Protein AF-A0A835M0J9-F1 (afdb_monomer_lite)

Structure (mmCIF, N/CA/C/O backbone):
data_AF-A0A835M0J9-F1
#
_entry.id   AF-A0A835M0J9-F1
#
loop_
_atom_site.group_PDB
_atom_site.id
_atom_site.type_symbol
_atom_site.label_atom_id
_atom_site.label_alt_id
_atom_site.label_comp_id
_atom_site.label_asym_id
_atom_site.label_entity_id
_atom_site.label_seq_id
_atom_site.pdbx_PDB_ins_code
_atom_site.Cartn_x
_atom_site.Cartn_y
_atom_site.Cartn_z
_atom_site.occupancy
_atom_site.B_iso_or_equiv
_atom_site.auth_seq_id
_atom_site.auth_comp_id
_atom_site.auth_asym_id
_atom_site.auth_atom_id
_atom_site.pdbx_PDB_model_num
ATOM 1 N N . MET A 1 1 ? 58.139 -1.701 -49.840 1.00 60.97 1 MET A N 1
ATOM 2 C CA . MET A 1 1 ? 57.726 -0.626 -48.910 1.00 60.97 1 MET A CA 1
ATOM 3 C C . MET A 1 1 ? 56.284 -0.162 -49.135 1.00 60.97 1 MET A C 1
ATOM 5 O O . MET A 1 1 ? 55.541 -0.154 -48.170 1.00 60.97 1 MET A O 1
ATOM 9 N N . VAL A 1 2 ? 55.838 0.142 -50.366 1.00 63.06 2 VAL A N 1
ATOM 10 C CA . VAL A 1 2 ? 54.441 0.585 -50.630 1.00 63.06 2 VAL A CA 1
ATOM 11 C C . VAL A 1 2 ? 53.382 -0.504 -50.362 1.00 63.06 2 VAL A C 1
ATOM 13 O O . VAL A 1 2 ? 52.343 -0.217 -49.778 1.00 63.06 2 VAL A O 1
ATOM 16 N N . GLY A 1 3 ? 53.644 -1.766 -50.727 1.00 69.25 3 GLY A N 1
ATOM 17 C CA . GLY A 1 3 ? 52.681 -2.865 -50.528 1.00 69.25 3 GLY A CA 1
ATOM 18 C C . GLY A 1 3 ? 52.472 -3.286 -49.066 1.00 69.25 3 GLY A C 1
ATOM 19 O O . GLY A 1 3 ? 51.387 -3.718 -48.699 1.00 69.25 3 GLY A O 1
ATOM 20 N N . GLU A 1 4 ? 53.485 -3.110 -48.219 1.00 75.50 4 GLU A N 1
ATOM 21 C CA . GLU A 1 4 ? 53.435 -3.468 -46.794 1.00 75.50 4 GLU A CA 1
ATOM 22 C C . GLU A 1 4 ? 52.642 -2.432 -45.983 1.00 75.50 4 GLU A C 1
ATOM 24 O O . GLU A 1 4 ? 51.842 -2.793 -45.124 1.00 75.50 4 GLU A O 1
ATOM 29 N N . GLN A 1 5 ? 52.765 -1.144 -46.340 1.00 74.75 5 GLN A N 1
ATOM 30 C CA . GLN A 1 5 ? 51.917 -0.079 -45.794 1.00 74.75 5 GLN A CA 1
ATOM 31 C C . GLN A 1 5 ? 50.442 -0.261 -46.177 1.00 74.75 5 GLN A C 1
ATOM 33 O O . GLN A 1 5 ? 49.571 -0.084 -45.330 1.00 74.75 5 GLN A O 1
ATOM 38 N N . ALA A 1 6 ? 50.152 -0.662 -47.419 1.00 75.19 6 ALA A N 1
ATOM 39 C CA . ALA A 1 6 ? 48.781 -0.920 -47.864 1.00 75.19 6 ALA A CA 1
ATOM 40 C C . ALA A 1 6 ? 48.129 -2.106 -47.124 1.00 75.19 6 ALA A C 1
ATOM 42 O O . ALA A 1 6 ? 46.940 -2.060 -46.798 1.00 75.19 6 ALA A O 1
ATOM 43 N N . LEU A 1 7 ? 48.908 -3.147 -46.813 1.00 81.00 7 LEU A N 1
ATOM 44 C CA . LEU A 1 7 ? 48.440 -4.312 -46.058 1.00 81.00 7 LEU A CA 1
ATOM 45 C C . LEU A 1 7 ? 48.119 -3.937 -44.602 1.00 81.00 7 LEU A C 1
ATOM 47 O O . LEU A 1 7 ? 47.020 -4.218 -44.129 1.00 81.00 7 LEU A O 1
ATOM 51 N N . LEU A 1 8 ? 49.015 -3.196 -43.939 1.00 81.50 8 LEU A N 1
ATOM 52 C CA . LEU A 1 8 ? 48.806 -2.666 -42.583 1.00 81.50 8 LEU A CA 1
ATOM 53 C C . LEU A 1 8 ? 47.571 -1.759 -42.483 1.00 81.50 8 LEU A C 1
ATOM 55 O O . LEU A 1 8 ? 46.782 -1.887 -41.547 1.00 81.50 8 LEU A O 1
ATOM 59 N N . SER A 1 9 ? 47.361 -0.867 -43.457 1.00 80.44 9 SER A N 1
ATOM 60 C CA . SER A 1 9 ? 46.158 -0.025 -43.498 1.00 80.44 9 SER A CA 1
ATOM 61 C C . SER A 1 9 ? 44.875 -0.849 -43.642 1.00 80.44 9 SER A C 1
ATOM 63 O O . SER A 1 9 ? 43.870 -0.518 -43.016 1.00 80.44 9 SER A O 1
ATOM 65 N N . THR A 1 10 ? 44.908 -1.941 -44.409 1.00 83.94 10 THR A N 1
ATOM 66 C CA . THR A 1 10 ? 43.748 -2.827 -44.602 1.00 83.94 10 THR A CA 1
ATOM 67 C C . THR A 1 10 ? 43.415 -3.607 -43.325 1.00 83.94 10 THR A C 1
ATOM 69 O O . THR A 1 10 ? 42.247 -3.706 -42.951 1.00 83.94 10 THR A O 1
ATOM 72 N N . GLU A 1 11 ? 44.423 -4.102 -42.598 1.00 87.88 11 GLU A N 1
ATOM 73 C CA . GLU A 1 11 ? 44.211 -4.800 -41.321 1.00 87.88 11 GLU A CA 1
ATOM 74 C C . GLU A 1 11 ? 43.624 -3.891 -40.233 1.00 87.88 11 GLU A C 1
ATOM 76 O O . GLU A 1 11 ? 42.725 -4.308 -39.499 1.00 87.88 11 GLU A O 1
ATOM 81 N N . ILE A 1 12 ? 44.090 -2.639 -40.139 1.00 87.00 12 ILE A N 1
ATOM 82 C CA . ILE A 1 12 ? 43.567 -1.659 -39.172 1.00 87.00 12 ILE A CA 1
ATOM 83 C C . ILE A 1 12 ? 42.087 -1.366 -39.450 1.00 87.00 12 ILE A C 1
ATOM 85 O O . ILE A 1 12 ? 41.278 -1.336 -38.520 1.00 87.00 12 ILE A O 1
ATOM 89 N N . VAL A 1 13 ? 41.721 -1.196 -40.724 1.00 91.06 13 VAL A N 1
ATOM 90 C CA . VAL A 1 13 ? 40.327 -0.975 -41.132 1.00 91.06 13 VAL A CA 1
ATOM 91 C C . VAL A 1 13 ? 39.459 -2.190 -40.791 1.00 91.06 13 VAL A C 1
ATOM 93 O O . VAL A 1 13 ? 38.397 -2.021 -40.191 1.00 91.06 13 VAL A O 1
ATOM 96 N N . ASN A 1 14 ? 39.923 -3.411 -41.074 1.00 92.25 14 ASN A N 1
ATOM 97 C CA . ASN A 1 14 ? 39.178 -4.638 -40.770 1.00 92.25 14 ASN A CA 1
ATOM 98 C C . ASN A 1 14 ? 38.923 -4.816 -39.262 1.00 92.25 14 ASN A C 1
ATOM 100 O O . ASN A 1 14 ? 37.787 -5.071 -38.867 1.00 92.25 14 ASN A O 1
ATOM 104 N N . ARG A 1 15 ? 39.925 -4.577 -38.401 1.00 91.88 15 ARG A N 1
ATOM 105 C CA . ARG A 1 15 ? 39.752 -4.624 -36.932 1.00 91.88 15 ARG A CA 1
ATOM 106 C C . ARG A 1 15 ? 38.752 -3.583 -36.415 1.00 91.88 15 ARG A C 1
ATOM 108 O O . ARG A 1 15 ? 38.010 -3.845 -35.463 1.00 91.88 15 ARG A O 1
ATOM 115 N N . GLY A 1 16 ? 38.720 -2.403 -37.037 1.00 91.38 16 GLY A N 1
ATOM 116 C CA . GLY A 1 16 ? 37.743 -1.355 -36.730 1.00 91.38 16 GLY A CA 1
ATOM 117 C C . GLY A 1 16 ? 36.310 -1.761 -37.087 1.00 91.38 16 GLY A C 1
ATOM 118 O O . GLY A 1 16 ? 35.381 -1.498 -36.318 1.00 91.38 16 GLY A O 1
ATOM 119 N N . ILE A 1 17 ? 36.133 -2.458 -38.213 1.00 93.75 17 ILE A N 1
ATOM 120 C CA . ILE A 1 17 ? 34.840 -3.010 -38.639 1.00 93.75 17 ILE A CA 1
ATOM 121 C C . ILE A 1 17 ? 34.388 -4.111 -37.675 1.00 93.75 17 ILE A C 1
ATOM 123 O O . ILE A 1 17 ? 33.262 -4.051 -37.186 1.00 93.75 17 ILE A O 1
ATOM 127 N N . GLU A 1 18 ? 35.259 -5.064 -37.334 1.00 94.50 18 GLU A N 1
ATOM 128 C CA . GLU A 1 18 ? 34.954 -6.148 -36.386 1.00 94.50 18 GLU A CA 1
ATOM 129 C C . GLU A 1 18 ? 34.511 -5.612 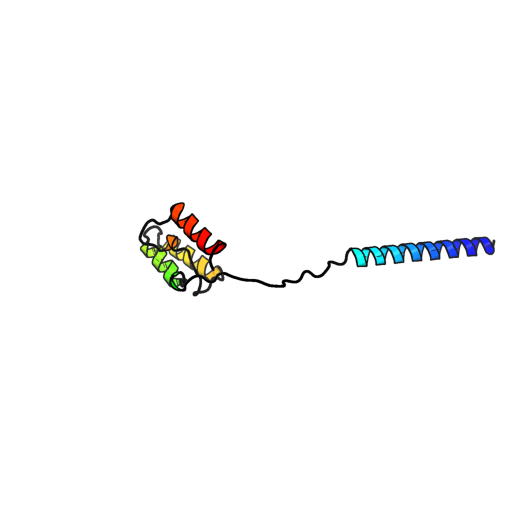-35.020 1.00 94.50 18 GLU A C 1
ATOM 131 O O . GLU A 1 18 ? 33.485 -6.033 -34.485 1.00 94.50 18 GLU A O 1
ATOM 136 N N . SER A 1 19 ? 35.242 -4.626 -34.490 1.00 93.31 19 SER A N 1
ATOM 137 C CA . SER A 1 19 ? 34.917 -3.986 -33.210 1.00 93.31 19 SER A CA 1
ATOM 138 C C . SER A 1 19 ? 33.561 -3.278 -33.265 1.00 93.31 19 SER A C 1
ATOM 140 O O . SER A 1 19 ? 32.753 -3.396 -32.345 1.00 93.31 19 SER A O 1
ATOM 142 N N . SER A 1 20 ? 33.279 -2.579 -34.367 1.00 94.31 20 SER A N 1
ATOM 143 C CA . SER A 1 20 ? 32.014 -1.863 -34.568 1.00 94.31 20 SER A CA 1
ATOM 144 C C . SER A 1 20 ? 30.827 -2.824 -34.699 1.00 94.31 20 SER A C 1
ATOM 146 O O . SER A 1 20 ? 29.7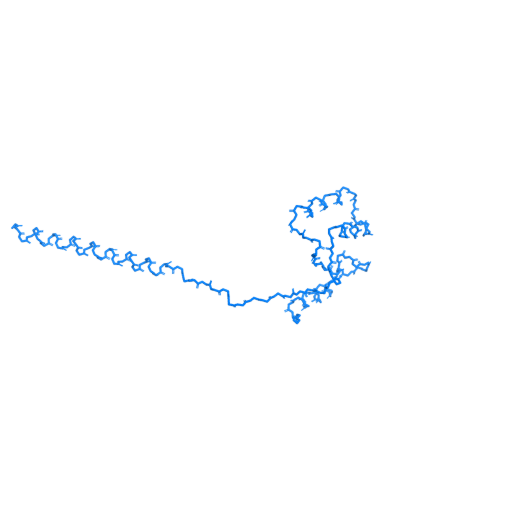85 -2.607 -34.080 1.00 94.31 20 SER A O 1
ATOM 148 N N . VAL A 1 21 ? 30.993 -3.917 -35.452 1.00 96.38 21 VAL A N 1
ATOM 149 C CA . VAL A 1 21 ? 29.991 -4.988 -35.587 1.00 96.38 21 VAL A CA 1
ATOM 150 C C . VAL A 1 21 ? 29.732 -5.651 -34.237 1.00 96.38 21 VAL A C 1
ATOM 152 O O . VAL A 1 21 ? 28.573 -5.842 -33.872 1.00 96.38 21 VAL A O 1
ATOM 155 N N . PHE A 1 22 ? 30.783 -5.943 -33.467 1.00 95.56 22 PHE A N 1
ATOM 156 C CA . PHE A 1 22 ? 30.664 -6.529 -32.134 1.00 95.56 22 PHE A CA 1
ATOM 157 C C . PHE A 1 22 ? 29.890 -5.618 -31.170 1.00 95.56 22 PHE A C 1
ATOM 159 O O . PHE A 1 22 ? 28.954 -6.078 -30.517 1.00 95.56 22 PHE A O 1
ATOM 166 N N . ILE A 1 23 ? 30.208 -4.318 -31.127 1.00 95.62 23 ILE A N 1
ATOM 167 C CA . ILE A 1 23 ? 29.502 -3.338 -30.283 1.00 95.62 23 ILE A CA 1
ATOM 168 C C . ILE A 1 23 ? 28.022 -3.244 -30.666 1.00 95.62 23 ILE A C 1
ATOM 170 O O . ILE A 1 23 ? 27.160 -3.253 -29.786 1.00 95.62 23 ILE A O 1
ATOM 174 N N . LEU A 1 24 ? 27.708 -3.192 -31.964 1.00 95.31 24 LEU A N 1
ATOM 175 C CA . LEU A 1 24 ? 26.322 -3.168 -32.439 1.00 95.31 24 LEU A CA 1
ATOM 176 C C . LEU A 1 24 ? 25.565 -4.434 -32.020 1.00 95.31 24 LEU A C 1
ATOM 178 O O . LEU A 1 24 ? 24.453 -4.340 -31.502 1.00 95.31 24 LEU A O 1
ATOM 182 N N . LEU A 1 25 ? 26.176 -5.611 -32.174 1.00 95.56 25 LEU A N 1
ATOM 183 C CA . LEU A 1 25 ? 25.605 -6.887 -31.735 1.00 95.56 25 LEU A CA 1
ATOM 184 C C . LEU A 1 25 ? 25.314 -6.894 -30.233 1.00 95.56 25 LEU A C 1
ATOM 186 O O . LEU A 1 25 ? 24.207 -7.244 -29.822 1.00 95.56 25 LEU A O 1
ATOM 190 N N . VAL A 1 26 ? 26.275 -6.459 -29.416 1.00 95.06 26 VAL A N 1
ATOM 191 C CA . VAL A 1 26 ? 26.101 -6.357 -27.963 1.00 95.06 26 VAL A CA 1
ATOM 192 C C . VAL A 1 26 ? 24.988 -5.368 -27.615 1.00 95.06 26 VAL A C 1
ATOM 194 O O . VAL A 1 26 ? 24.165 -5.684 -26.760 1.00 95.06 26 VAL A O 1
ATOM 197 N N . TYR A 1 27 ? 24.896 -4.219 -28.291 1.00 93.12 27 TYR A N 1
ATOM 198 C CA . TYR A 1 27 ? 23.832 -3.233 -28.073 1.00 93.12 27 TYR A CA 1
ATOM 199 C C . TYR A 1 27 ? 22.439 -3.810 -28.366 1.00 93.12 27 TYR A C 1
ATOM 201 O O . TYR A 1 27 ? 21.526 -3.660 -27.554 1.00 93.12 27 TYR A O 1
ATOM 209 N N . PHE A 1 28 ? 22.274 -4.518 -29.489 1.00 90.94 28 PHE A N 1
ATOM 210 C CA . PHE A 1 28 ? 21.000 -5.149 -29.840 1.00 90.94 28 PHE A CA 1
ATOM 211 C C . PHE A 1 28 ? 20.635 -6.304 -28.902 1.00 90.94 28 PHE A C 1
ATOM 213 O O . PHE A 1 28 ? 19.468 -6.433 -28.536 1.00 90.94 28 PHE A O 1
ATOM 220 N N . MET A 1 29 ? 21.611 -7.115 -28.481 1.00 89.31 29 MET A N 1
ATOM 221 C CA . MET A 1 29 ? 21.378 -8.215 -27.535 1.00 89.31 29 MET A CA 1
ATOM 222 C C . MET A 1 29 ? 21.102 -7.723 -26.110 1.00 89.31 29 MET A C 1
ATOM 224 O O . MET A 1 29 ? 20.308 -8.334 -25.400 1.00 89.31 29 MET A O 1
ATOM 228 N N . SER A 1 30 ? 21.717 -6.611 -25.702 1.00 89.56 30 SER A N 1
ATOM 229 C CA . SER A 1 30 ? 21.526 -6.004 -24.376 1.00 89.56 30 SER A CA 1
ATOM 230 C C . SER A 1 30 ? 20.262 -5.151 -24.291 1.00 89.56 30 SER A C 1
ATOM 232 O O . SER A 1 30 ? 19.901 -4.686 -23.208 1.00 89.56 30 SER A O 1
ATOM 234 N N . ARG A 1 31 ? 19.578 -4.911 -25.418 1.00 87.12 31 ARG A N 1
ATOM 235 C CA . ARG A 1 31 ? 18.348 -4.125 -25.431 1.00 87.12 31 ARG A CA 1
ATOM 236 C C . ARG A 1 31 ? 17.254 -4.908 -24.710 1.00 87.12 31 ARG A C 1
ATOM 238 O O . ARG A 1 31 ? 16.809 -5.954 -25.181 1.00 87.12 31 ARG A O 1
ATOM 245 N N . LEU A 1 32 ? 16.814 -4.382 -23.569 1.00 84.94 32 LEU A N 1
ATOM 246 C CA . LEU A 1 32 ? 15.695 -4.944 -22.819 1.00 84.94 32 LEU A CA 1
ATOM 247 C C . LEU A 1 32 ? 14.481 -5.058 -23.743 1.00 84.94 32 LEU A C 1
ATOM 249 O O . LEU A 1 32 ? 14.048 -4.077 -24.355 1.00 84.94 32 LEU A O 1
ATOM 253 N N . ARG A 1 33 ? 13.950 -6.276 -23.869 1.00 85.44 33 ARG A N 1
ATOM 254 C CA . ARG A 1 33 ? 12.695 -6.500 -24.585 1.00 85.44 33 ARG A CA 1
ATOM 255 C C . ARG A 1 33 ? 11.572 -5.859 -23.767 1.00 85.44 33 ARG A C 1
ATOM 257 O O . ARG A 1 33 ? 11.551 -6.055 -22.551 1.00 85.44 33 ARG A O 1
ATOM 264 N N . PRO A 1 34 ? 10.65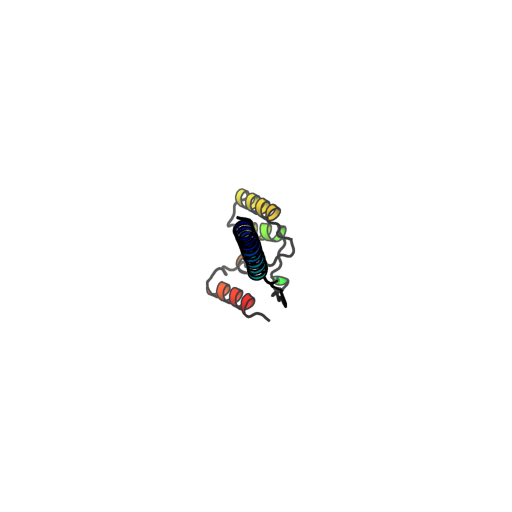7 -5.105 -24.391 1.00 87.50 34 PRO A N 1
ATOM 265 C CA . PRO A 1 34 ? 9.557 -4.501 -23.657 1.00 87.50 34 PRO A CA 1
ATOM 266 C C . PRO A 1 34 ? 8.679 -5.600 -23.041 1.00 87.50 34 PRO A C 1
ATOM 268 O O . PRO A 1 34 ? 8.270 -6.537 -23.727 1.00 87.50 34 PRO A O 1
ATOM 271 N N . ILE A 1 35 ? 8.426 -5.491 -21.736 1.00 90.50 35 ILE A N 1
ATOM 272 C CA . ILE A 1 35 ? 7.494 -6.348 -20.997 1.00 90.50 35 ILE A CA 1
ATOM 273 C C . ILE A 1 35 ? 6.177 -5.586 -20.910 1.00 90.50 35 ILE A C 1
ATOM 275 O O . ILE A 1 35 ? 6.151 -4.444 -20.452 1.00 90.50 35 ILE A O 1
ATOM 279 N N . TYR A 1 36 ? 5.095 -6.211 -21.364 1.00 93.31 36 TYR A N 1
ATOM 280 C CA . TYR A 1 36 ? 3.772 -5.599 -21.396 1.00 93.31 36 TYR A CA 1
ATOM 281 C C . TYR A 1 36 ? 2.871 -6.239 -20.344 1.00 93.31 36 TYR A C 1
ATOM 283 O O . TYR A 1 36 ? 2.786 -7.464 -20.252 1.00 93.31 36 TYR A O 1
ATOM 291 N N . LEU A 1 37 ? 2.167 -5.406 -19.581 1.00 95.56 37 LEU A N 1
ATOM 292 C CA . LEU A 1 37 ? 1.045 -5.843 -18.761 1.00 95.56 37 LEU A CA 1
ATOM 293 C C . LEU A 1 37 ? -0.151 -6.081 -19.687 1.00 95.56 37 LEU A C 1
ATOM 295 O O . LEU A 1 37 ? -0.702 -5.135 -20.240 1.00 95.56 37 LEU A O 1
ATOM 299 N N . ILE A 1 38 ? -0.514 -7.346 -19.892 1.00 95.31 38 ILE A N 1
ATOM 300 C CA . ILE A 1 38 ? -1.615 -7.719 -20.794 1.00 95.31 38 ILE A CA 1
ATOM 301 C C . ILE A 1 38 ? -2.967 -7.581 -20.088 1.00 95.31 38 ILE A C 1
ATOM 303 O O . ILE A 1 38 ? -3.943 -7.156 -20.698 1.00 95.31 38 ILE A O 1
ATOM 307 N N . ASN A 1 39 ? -3.030 -7.958 -18.811 1.00 93.44 39 ASN A N 1
ATOM 308 C CA . ASN A 1 39 ? -4.244 -7.916 -18.010 1.00 93.44 39 ASN A CA 1
ATOM 309 C C . ASN A 1 39 ? -3.895 -7.766 -16.524 1.00 93.44 39 ASN A C 1
ATOM 311 O O . ASN A 1 39 ? -2.835 -8.217 -16.087 1.00 93.44 39 ASN A O 1
ATOM 315 N N . PHE A 1 40 ? -4.803 -7.166 -15.762 1.00 92.69 40 PHE A N 1
ATOM 316 C CA . PHE A 1 40 ? -4.727 -7.014 -14.319 1.00 92.69 40 PHE A CA 1
ATOM 317 C C . PHE A 1 40 ? -6.136 -7.070 -13.724 1.00 92.69 40 PHE A C 1
ATOM 319 O O . PHE A 1 40 ? -7.060 -6.463 -14.261 1.00 92.69 40 PHE A O 1
ATOM 326 N N . VAL A 1 41 ? -6.292 -7.795 -12.618 1.00 89.00 41 VAL A N 1
ATOM 327 C CA . VAL A 1 41 ? -7.558 -7.938 -11.891 1.00 89.00 41 VAL A CA 1
ATOM 328 C C . VAL A 1 41 ? -7.285 -7.651 -10.420 1.00 89.00 41 VAL A C 1
ATOM 330 O O . VAL A 1 41 ? -6.313 -8.161 -9.865 1.00 89.00 41 VAL A O 1
ATOM 333 N N . CYS A 1 42 ? -8.144 -6.839 -9.806 1.00 87.88 42 CYS A N 1
ATOM 334 C CA . CYS A 1 42 ? -8.150 -6.579 -8.370 1.00 87.88 42 CYS A CA 1
ATOM 335 C C . CYS A 1 42 ? -9.454 -7.072 -7.765 1.00 87.88 42 CYS A C 1
ATOM 337 O O . CYS A 1 42 ? -10.523 -6.794 -8.307 1.00 87.88 42 CYS A O 1
ATOM 339 N N . TYR A 1 43 ? -9.358 -7.694 -6.594 1.00 86.81 43 TYR A N 1
ATOM 340 C CA . TYR A 1 43 ? -10.507 -7.890 -5.725 1.00 86.81 43 TYR A CA 1
ATOM 341 C C . TYR A 1 43 ? -10.886 -6.556 -5.068 1.00 86.81 43 TYR A C 1
ATOM 343 O O . TYR A 1 43 ? -10.029 -5.873 -4.500 1.00 86.81 43 TYR A O 1
ATOM 351 N N . ARG A 1 44 ? -12.166 -6.181 -5.153 1.00 90.00 44 ARG A N 1
ATOM 352 C CA . ARG A 1 44 ? -12.737 -5.060 -4.401 1.00 90.00 44 ARG A CA 1
ATOM 353 C C . ARG A 1 44 ? -13.600 -5.639 -3.274 1.00 90.00 44 ARG A C 1
ATOM 355 O O . ARG A 1 44 ? -14.590 -6.294 -3.594 1.00 90.00 44 ARG A O 1
ATOM 362 N N . PRO A 1 45 ? -13.250 -5.409 -1.998 1.00 89.88 45 PRO A N 1
ATOM 363 C CA . PRO A 1 45 ? -14.067 -5.864 -0.879 1.00 89.88 45 PRO A CA 1
ATOM 364 C C . PRO A 1 45 ? -15.432 -5.167 -0.838 1.00 89.88 45 PRO A C 1
ATOM 366 O O . PRO A 1 45 ? -15.629 -4.133 -1.481 1.00 89.88 45 PRO A O 1
ATOM 369 N N . ASP A 1 46 ? -16.356 -5.729 -0.059 1.00 90.31 46 ASP A N 1
ATOM 370 C CA . ASP A 1 46 ? -17.647 -5.096 0.213 1.00 90.31 46 ASP A CA 1
ATOM 371 C C . ASP A 1 46 ? -17.454 -3.740 0.918 1.00 90.31 46 ASP A C 1
ATOM 373 O O . ASP A 1 46 ? -16.516 -3.560 1.704 1.00 90.31 46 ASP A O 1
ATOM 377 N N . ASP A 1 47 ? -18.345 -2.787 0.638 1.00 92.69 47 ASP A N 1
ATOM 378 C CA . ASP A 1 47 ? -18.336 -1.463 1.263 1.00 92.69 47 ASP A CA 1
ATOM 379 C C . ASP A 1 47 ? -18.590 -1.552 2.783 1.00 92.69 47 ASP A C 1
ATOM 381 O O . ASP A 1 47 ? -18.232 -0.624 3.502 1.00 92.69 47 ASP A O 1
ATOM 385 N N . GLU A 1 48 ? -19.094 -2.680 3.300 1.00 89.88 48 GLU A N 1
ATOM 386 C CA . GLU A 1 48 ? -19.110 -2.979 4.737 1.00 89.88 48 GLU A CA 1
ATOM 387 C C . GLU A 1 48 ? -17.722 -2.920 5.385 1.00 89.88 48 GLU A C 1
ATOM 389 O O . GLU A 1 48 ? -17.640 -2.633 6.567 1.00 89.88 48 GLU A O 1
ATOM 394 N N . LEU A 1 49 ? -16.631 -3.178 4.654 1.00 90.62 49 LEU A N 1
ATOM 395 C CA . LEU A 1 49 ? -15.261 -3.129 5.191 1.00 90.62 49 LEU A CA 1
ATOM 396 C C . LEU A 1 49 ? -14.589 -1.763 5.018 1.00 90.62 49 LEU A C 1
ATOM 398 O O . LEU A 1 49 ? -13.430 -1.593 5.402 1.00 90.62 49 LEU A O 1
ATOM 402 N N . LYS A 1 50 ? -15.284 -0.806 4.404 1.00 94.06 50 LYS A N 1
ATOM 403 C CA . LYS A 1 50 ? -14.769 0.529 4.121 1.00 94.06 50 LYS A CA 1
ATOM 404 C C . LYS A 1 50 ? -14.838 1.414 5.360 1.00 94.06 50 LYS A C 1
ATOM 406 O O . LYS A 1 50 ? -15.866 1.472 6.027 1.00 94.06 50 LYS A O 1
ATOM 411 N N . VAL A 1 51 ? -13.750 2.125 5.641 1.00 92.88 51 VAL A N 1
ATOM 412 C CA . VAL A 1 51 ? -13.595 2.936 6.850 1.00 92.88 51 VAL A CA 1
ATOM 413 C C . VAL A 1 51 ? -12.876 4.247 6.519 1.00 92.88 51 VAL A C 1
ATOM 415 O O . VAL A 1 51 ? -11.842 4.238 5.844 1.00 92.88 51 VAL A O 1
ATOM 418 N N . SER A 1 52 ? -13.415 5.366 7.016 1.00 94.19 52 SER A N 1
ATOM 419 C CA . SER A 1 52 ? -12.766 6.682 6.935 1.00 94.19 52 SER A CA 1
ATOM 420 C C . SER A 1 52 ? -11.652 6.837 7.974 1.00 94.19 52 SER A C 1
ATOM 422 O O . SER A 1 52 ? -11.572 6.078 8.948 1.00 94.19 52 SER A O 1
ATOM 424 N N . LYS A 1 53 ? -10.772 7.833 7.811 1.00 93.69 53 LYS A N 1
ATOM 425 C CA . LYS A 1 53 ? -9.727 8.099 8.816 1.00 93.69 53 LYS A CA 1
ATOM 426 C C . LYS A 1 53 ? -10.334 8.463 10.174 1.00 93.69 53 LYS A C 1
ATOM 428 O O . LYS A 1 53 ? -9.847 7.996 11.207 1.00 93.69 53 LYS A O 1
ATOM 433 N N . GLU A 1 54 ? -11.410 9.248 10.182 1.00 93.31 54 GLU A N 1
ATOM 434 C CA . GLU A 1 54 ? -12.137 9.615 11.397 1.00 93.31 54 GLU A CA 1
ATOM 435 C C . GLU A 1 54 ? -12.751 8.391 12.082 1.00 93.31 54 GLU A C 1
ATOM 437 O O . GLU A 1 54 ? -12.557 8.210 13.290 1.00 93.31 54 GLU A O 1
ATOM 442 N N . ASP A 1 55 ? -13.421 7.524 11.316 1.00 92.44 55 ASP A N 1
ATOM 443 C CA . ASP A 1 55 ? -14.017 6.293 11.840 1.00 92.44 55 ASP A CA 1
ATOM 444 C C . ASP A 1 55 ? -12.946 5.402 12.473 1.00 92.44 55 ASP A C 1
ATOM 446 O O . ASP A 1 55 ? -13.135 4.888 13.575 1.00 92.44 55 ASP A O 1
ATOM 450 N N . PHE A 1 56 ? -11.784 5.259 11.827 1.00 92.75 56 PHE A N 1
ATOM 451 C CA . PHE A 1 56 ? -10.673 4.477 12.366 1.00 92.75 56 PHE A CA 1
ATOM 452 C C . PHE A 1 56 ? -10.210 5.002 13.733 1.00 92.75 56 PHE A C 1
ATOM 454 O O . PHE A 1 56 ? -10.031 4.220 14.671 1.00 92.75 56 PHE A O 1
ATOM 461 N N . ILE A 1 57 ? -10.039 6.321 13.880 1.00 93.69 57 ILE A N 1
ATOM 462 C CA . ILE A 1 57 ? -9.635 6.933 15.155 1.00 93.69 57 ILE A CA 1
ATOM 463 C C . ILE A 1 57 ? -10.726 6.770 16.217 1.00 93.69 57 ILE A C 1
ATOM 465 O O . ILE A 1 57 ? -10.420 6.513 17.386 1.00 93.69 57 ILE A O 1
ATOM 469 N N . GLU A 1 58 ? -11.999 6.877 15.839 1.00 92.50 58 GLU A N 1
ATOM 470 C CA . GLU A 1 58 ? -13.110 6.636 16.755 1.00 92.50 58 GLU A CA 1
ATOM 471 C C . GLU A 1 58 ? -13.154 5.176 17.226 1.00 92.50 58 GLU A C 1
ATOM 473 O O . GLU A 1 58 ? -13.319 4.918 18.420 1.00 92.50 58 GLU A O 1
ATOM 478 N N . LEU A 1 59 ? -12.949 4.219 16.321 1.00 90.12 59 LEU A N 1
ATOM 479 C CA . LEU A 1 59 ? -12.881 2.789 16.625 1.00 90.12 59 LEU A CA 1
ATOM 480 C C . LEU A 1 59 ? -11.695 2.468 17.541 1.00 90.12 59 LEU A C 1
ATOM 482 O O . LEU A 1 59 ? -11.857 1.774 18.550 1.00 90.12 59 LEU A O 1
ATOM 486 N N . ALA A 1 60 ? -10.522 3.040 17.261 1.00 90.69 60 ALA A N 1
ATOM 487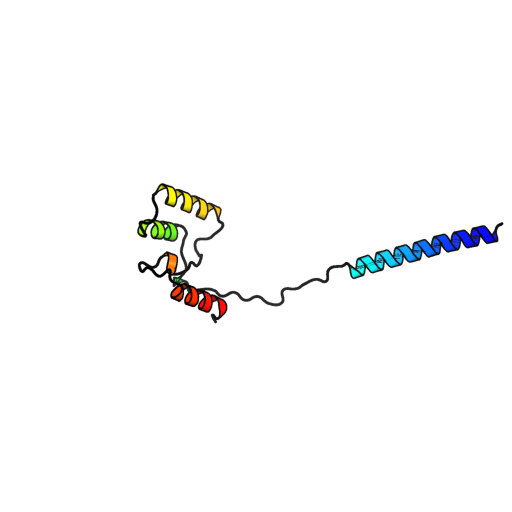 C CA . ALA A 1 60 ? -9.351 2.919 18.121 1.00 90.69 60 ALA A CA 1
ATOM 488 C C . ALA A 1 60 ? -9.631 3.475 19.527 1.00 90.69 60 ALA A C 1
ATOM 490 O O . ALA A 1 60 ? -9.328 2.808 20.520 1.00 90.69 60 ALA A O 1
ATOM 491 N N . ARG A 1 61 ? -10.289 4.638 19.635 1.00 92.00 61 ARG A N 1
ATOM 492 C CA . ARG A 1 61 ? -10.695 5.221 20.923 1.00 92.00 61 ARG A CA 1
ATOM 493 C C . ARG A 1 61 ? -11.703 4.333 21.662 1.00 92.00 61 ARG A C 1
ATOM 495 O O . ARG A 1 61 ? -11.520 4.068 22.849 1.00 92.00 61 ARG A O 1
ATOM 502 N N . LYS A 1 62 ? -12.724 3.813 20.968 1.00 89.44 62 LYS A N 1
ATOM 503 C CA . LYS A 1 62 ? -13.739 2.895 21.528 1.00 89.44 62 LYS A CA 1
ATOM 504 C C . LYS A 1 62 ? -13.146 1.580 22.029 1.00 89.44 62 LYS A C 1
ATOM 506 O O . LYS A 1 62 ? -13.680 1.004 22.972 1.00 89.44 62 LYS A O 1
ATOM 511 N N . SER A 1 63 ? -12.037 1.123 21.446 1.00 86.25 63 SER A N 1
ATOM 512 C CA . SER A 1 63 ? -11.360 -0.099 21.893 1.00 86.25 63 SER A CA 1
ATOM 513 C C . SER A 1 63 ? -10.820 -0.008 23.328 1.00 86.25 63 SER A C 1
ATOM 515 O O . SER A 1 63 ? -10.583 -1.040 23.954 1.00 86.25 63 SER A O 1
ATOM 517 N N . GLY A 1 64 ? -10.583 1.209 23.840 1.00 87.44 64 GLY A N 1
ATOM 518 C CA . GLY A 1 64 ? -10.004 1.445 25.165 1.00 87.44 64 GLY A CA 1
ATOM 519 C C . GLY A 1 64 ? -8.549 0.983 25.319 1.00 87.44 64 GLY A C 1
ATOM 520 O O . GLY A 1 64 ? -8.029 0.976 26.431 1.00 87.44 64 GLY A O 1
ATOM 521 N N . LYS A 1 65 ? -7.887 0.578 24.226 1.00 86.94 65 LYS A N 1
ATOM 522 C CA . LYS A 1 65 ? -6.509 0.051 24.233 1.00 86.94 65 LYS A CA 1
ATOM 523 C C . LYS A 1 65 ? -5.435 1.131 24.089 1.00 86.94 65 LYS A C 1
ATOM 525 O O . LYS A 1 65 ? -4.260 0.832 24.279 1.00 86.94 65 LYS A O 1
ATOM 530 N N . PHE A 1 66 ? -5.825 2.352 23.733 1.00 91.62 66 PHE A N 1
ATOM 531 C CA . PHE A 1 66 ? -4.918 3.451 23.415 1.00 91.62 66 PHE A CA 1
ATOM 532 C C . PHE A 1 66 ? -5.213 4.659 24.300 1.00 91.62 66 PHE A C 1
ATOM 534 O O . PHE A 1 66 ? -6.375 4.972 24.559 1.00 91.62 66 PHE A O 1
ATOM 541 N N . ASP A 1 67 ? -4.158 5.332 24.752 1.00 95.69 67 ASP A N 1
ATOM 542 C CA . ASP A 1 67 ? -4.264 6.639 25.392 1.00 95.69 67 ASP A CA 1
ATOM 543 C C . ASP A 1 67 ? -4.357 7.759 24.342 1.00 95.69 67 ASP A C 1
ATOM 545 O O . ASP A 1 67 ? -4.123 7.548 23.149 1.00 95.69 67 ASP A O 1
ATOM 549 N N . GLU A 1 68 ? -4.705 8.972 24.778 1.00 96.38 68 GLU A N 1
ATOM 550 C CA . GLU A 1 68 ? -4.928 10.085 23.847 1.00 96.38 68 GLU A CA 1
ATOM 551 C C . GLU A 1 68 ? -3.648 10.467 23.085 1.00 96.38 68 GLU A C 1
ATOM 553 O O . GLU A 1 68 ? -3.707 10.763 21.896 1.00 96.38 68 GLU A O 1
ATOM 558 N N . ALA A 1 69 ? -2.474 10.363 23.719 1.00 96.94 69 ALA A N 1
ATOM 559 C CA . ALA A 1 69 ? -1.196 10.614 23.054 1.00 96.94 69 ALA A CA 1
ATOM 560 C C . ALA A 1 69 ? -0.930 9.614 21.912 1.00 96.94 69 ALA A C 1
ATOM 562 O O . ALA A 1 69 ? -0.469 10.003 20.835 1.00 96.94 69 ALA A O 1
ATOM 563 N N . SER A 1 70 ? -1.256 8.331 22.111 1.00 96.56 70 SER A N 1
ATOM 564 C CA . SER A 1 70 ? -1.159 7.312 21.061 1.00 96.56 70 SER A CA 1
ATOM 565 C C . SER A 1 70 ? -2.177 7.538 19.946 1.00 96.56 70 SER A C 1
ATOM 567 O O . SER A 1 70 ? -1.849 7.312 18.781 1.00 96.56 70 SER A O 1
ATOM 569 N N . LEU A 1 71 ? -3.392 7.991 20.273 1.00 96.50 71 LEU A N 1
ATOM 570 C CA . LEU A 1 71 ? -4.419 8.317 19.278 1.00 96.50 71 LEU A CA 1
ATOM 571 C C . LEU A 1 71 ? -4.015 9.527 18.425 1.00 96.50 71 LEU A C 1
ATOM 573 O O . LEU A 1 71 ? -4.124 9.469 17.202 1.00 96.50 71 LEU A O 1
ATOM 577 N N . GLU A 1 72 ? -3.473 10.586 19.030 1.00 97.19 72 GLU A N 1
ATOM 578 C CA . GLU A 1 72 ? -2.933 11.736 18.293 1.00 97.19 72 GLU A CA 1
ATOM 579 C C . GLU A 1 72 ? -1.778 11.332 17.370 1.00 97.19 72 GLU A C 1
ATOM 581 O O . GLU A 1 72 ? -1.687 11.802 16.231 1.00 97.19 72 GLU A O 1
ATOM 586 N N . PHE A 1 73 ? -0.899 10.440 17.837 1.00 96.62 73 PHE A N 1
ATOM 587 C CA . PHE A 1 73 ? 0.191 9.912 17.024 1.00 96.62 73 PHE A CA 1
ATOM 588 C C . PHE A 1 73 ? -0.323 9.092 15.834 1.00 96.62 73 PHE A C 1
ATOM 590 O O . PHE A 1 73 ? 0.116 9.322 14.706 1.00 96.62 73 PHE A O 1
ATOM 597 N N . GLN A 1 74 ? -1.286 8.191 16.055 1.00 95.00 74 GLN A N 1
ATOM 598 C CA . GLN A 1 74 ? -1.927 7.428 14.979 1.00 95.00 74 GLN A CA 1
ATOM 599 C C . GLN A 1 74 ? -2.626 8.344 13.973 1.00 95.00 74 GLN A C 1
ATOM 601 O O . GLN A 1 74 ? -2.467 8.149 12.772 1.00 95.00 74 GLN A O 1
ATOM 606 N N . ASN A 1 75 ? -3.312 9.390 14.438 1.00 95.38 75 ASN A N 1
ATOM 607 C CA . ASN A 1 75 ? -3.970 10.353 13.558 1.00 95.38 75 ASN A CA 1
ATOM 608 C C . ASN A 1 75 ? -2.964 11.080 12.650 1.00 95.38 75 ASN A C 1
ATOM 610 O O . ASN A 1 75 ? -3.159 11.181 11.443 1.00 95.38 75 ASN A O 1
ATOM 614 N N . ARG A 1 76 ? -1.822 11.515 13.203 1.00 96.56 76 ARG A N 1
ATOM 615 C CA . ARG A 1 76 ? -0.738 12.112 12.402 1.00 96.56 76 ARG A CA 1
ATOM 616 C C . ARG A 1 76 ? -0.176 11.145 11.362 1.00 96.56 76 ARG A C 1
ATOM 618 O O . ARG A 1 76 ? 0.163 11.577 10.264 1.00 96.56 76 ARG A O 1
ATOM 625 N N . ILE A 1 77 ? -0.064 9.859 11.703 1.00 95.88 77 ILE A N 1
ATOM 626 C CA . ILE A 1 77 ? 0.361 8.826 10.751 1.00 95.88 77 ILE A CA 1
ATOM 627 C C . ILE A 1 77 ? -0.674 8.673 9.636 1.00 95.88 77 ILE A C 1
ATOM 629 O O . ILE A 1 77 ? -0.281 8.653 8.474 1.00 95.88 77 ILE A O 1
ATOM 633 N N . LEU A 1 78 ? -1.968 8.598 9.962 1.00 94.62 78 LEU A N 1
ATOM 634 C CA . LEU A 1 78 ? -3.034 8.461 8.965 1.00 94.62 78 LEU A CA 1
ATOM 635 C C . LEU A 1 78 ? -3.024 9.624 7.973 1.00 94.62 78 LEU A C 1
ATOM 637 O O . LEU A 1 78 ? -2.999 9.378 6.768 1.00 94.62 78 LEU A O 1
ATOM 641 N N . GLU A 1 79 ? -2.915 10.862 8.454 1.00 94.56 79 GLU A N 1
ATOM 642 C CA . GLU A 1 79 ? -2.822 12.050 7.594 1.00 94.56 79 GLU A CA 1
ATOM 643 C C . GLU A 1 79 ? -1.582 12.045 6.683 1.00 94.56 79 GLU A C 1
ATOM 645 O O . GLU A 1 79 ? -1.624 12.546 5.561 1.00 94.56 79 GLU A O 1
ATOM 650 N N . ALA A 1 80 ? -0.476 11.444 7.131 1.00 96.19 80 ALA A N 1
ATOM 651 C CA . ALA A 1 80 ? 0.759 11.343 6.353 1.00 96.19 80 ALA A CA 1
ATOM 652 C C . ALA A 1 80 ? 0.852 10.079 5.473 1.00 96.19 80 ALA A C 1
ATOM 654 O O . ALA A 1 80 ? 1.771 9.968 4.662 1.00 96.19 80 ALA A O 1
ATOM 655 N N . SER A 1 81 ? -0.061 9.116 5.629 1.00 94.69 81 SER A N 1
ATOM 656 C CA . SER A 1 81 ? 0.046 7.781 5.019 1.00 94.69 81 SER A CA 1
ATOM 657 C C . SER A 1 81 ? -0.318 7.728 3.531 1.00 94.69 81 SER A C 1
ATOM 659 O O . SER A 1 81 ? 0.031 6.766 2.849 1.00 94.69 81 SER A O 1
ATOM 661 N N . GLY A 1 82 ? -1.027 8.741 3.023 1.00 94.31 82 GLY A N 1
ATOM 662 C CA . GLY A 1 82 ? -1.596 8.732 1.671 1.00 94.31 82 GLY A CA 1
ATOM 663 C C . GLY A 1 82 ? -2.821 7.820 1.511 1.00 94.31 82 GLY A C 1
ATOM 664 O O . GLY A 1 82 ? -3.268 7.602 0.387 1.00 94.31 82 GLY A O 1
ATOM 665 N N . ILE A 1 83 ? -3.357 7.290 2.615 1.00 93.06 83 ILE A N 1
ATOM 666 C CA . ILE A 1 83 ? -4.586 6.493 2.658 1.00 93.06 83 ILE A CA 1
ATOM 667 C C . ILE A 1 83 ? -5.798 7.438 2.617 1.00 93.06 83 ILE A C 1
ATOM 669 O O . ILE A 1 83 ? -5.833 8.442 3.327 1.00 93.06 83 ILE A O 1
ATOM 673 N N . GLY A 1 84 ? -6.777 7.131 1.761 1.00 92.88 84 GLY A N 1
ATOM 674 C CA . GLY A 1 84 ? -8.016 7.906 1.633 1.00 92.88 84 GLY A CA 1
ATOM 675 C C . GLY A 1 84 ? -9.150 7.366 2.504 1.00 92.88 84 GLY A C 1
ATOM 676 O O . GLY A 1 84 ? -9.071 6.249 3.010 1.00 92.88 84 GLY A O 1
ATOM 677 N N . ASP A 1 85 ? -10.243 8.122 2.598 1.00 94.81 85 ASP A N 1
ATOM 678 C CA . ASP A 1 85 ? -11.397 7.791 3.456 1.00 94.81 85 ASP A CA 1
ATOM 679 C C . ASP A 1 85 ? -12.270 6.633 2.939 1.00 94.81 85 ASP A C 1
ATOM 681 O O . ASP A 1 85 ? -13.222 6.215 3.585 1.00 94.81 85 ASP A O 1
ATOM 685 N N . GLU A 1 86 ? -11.930 6.083 1.775 1.00 93.94 86 GLU A N 1
ATOM 686 C CA . GLU A 1 86 ? -12.622 4.961 1.131 1.00 93.94 86 GLU A CA 1
ATOM 687 C C . GLU A 1 86 ? -11.792 3.665 1.216 1.00 93.94 86 GLU A C 1
ATOM 689 O O . GLU A 1 86 ? -11.845 2.810 0.328 1.00 93.94 86 GLU A O 1
ATOM 694 N N . THR A 1 87 ? -10.964 3.541 2.254 1.00 93.38 87 THR A N 1
ATOM 695 C CA . THR A 1 87 ? -10.041 2.413 2.420 1.00 93.38 87 THR A CA 1
ATOM 696 C C . THR A 1 87 ? -10.719 1.247 3.120 1.00 93.38 87 THR A C 1
ATOM 698 O O . THR A 1 87 ? -11.445 1.426 4.091 1.00 93.38 87 THR A O 1
ATOM 701 N N . TYR A 1 88 ? -10.452 0.032 2.642 1.00 93.00 88 TYR A N 1
ATOM 702 C CA . TYR A 1 88 ? -10.993 -1.192 3.224 1.00 93.00 88 TYR A CA 1
ATOM 703 C C . TYR A 1 88 ? -10.034 -1.741 4.274 1.00 93.00 88 TYR A C 1
ATOM 705 O O . TYR A 1 88 ? -8.845 -1.916 3.991 1.00 93.00 88 TYR A O 1
ATOM 713 N N . ILE A 1 89 ? -10.550 -2.038 5.466 1.00 90.06 89 ILE A N 1
ATOM 714 C CA . ILE A 1 89 ? -9.765 -2.603 6.564 1.00 90.06 89 ILE A CA 1
ATOM 715 C C . ILE A 1 89 ? -10.358 -3.930 7.062 1.00 90.06 89 ILE A C 1
ATOM 717 O O . ILE A 1 89 ? -11.570 -4.138 6.991 1.00 90.06 89 ILE A O 1
ATOM 721 N N . PRO A 1 90 ? -9.527 -4.841 7.595 1.00 89.00 90 PRO A N 1
ATOM 722 C CA . PRO A 1 90 ? -9.999 -6.109 8.138 1.00 89.00 90 PRO A CA 1
ATOM 723 C C . PRO A 1 90 ? -11.027 -5.959 9.259 1.00 89.00 90 PRO A C 1
ATOM 725 O O . PRO A 1 90 ? -10.870 -5.133 10.163 1.00 89.00 90 PRO A O 1
ATOM 728 N N . GLN A 1 91 ? -12.019 -6.855 9.285 1.00 85.00 91 GLN A N 1
ATOM 729 C CA . GLN A 1 91 ? -13.054 -6.874 10.325 1.00 85.00 91 GLN A CA 1
ATOM 730 C C . GLN A 1 91 ? -12.483 -6.989 11.747 1.00 85.00 91 GLN A C 1
ATOM 732 O O . GLN A 1 91 ? -13.013 -6.409 12.695 1.00 85.00 91 GLN A O 1
ATOM 737 N N . ALA A 1 92 ? -11.348 -7.672 11.899 1.00 84.81 92 ALA A N 1
ATOM 738 C CA . ALA A 1 92 ? -10.683 -7.852 13.184 1.00 84.81 92 ALA A CA 1
ATOM 739 C C . ALA A 1 92 ? -10.220 -6.540 13.850 1.00 84.81 92 ALA A C 1
ATOM 741 O O . ALA A 1 92 ? -10.004 -6.528 15.060 1.00 84.81 92 ALA A O 1
ATOM 742 N N . ILE A 1 93 ? -10.067 -5.444 13.096 1.00 83.69 93 ILE A N 1
ATOM 743 C CA . ILE A 1 93 ? -9.614 -4.152 13.640 1.00 83.69 93 ILE A CA 1
ATOM 744 C C . ILE A 1 93 ? -10.709 -3.458 14.462 1.00 83.69 93 ILE A C 1
ATOM 746 O O . ILE A 1 93 ? -10.409 -2.772 15.437 1.00 83.69 93 ILE A O 1
ATOM 750 N N . TRP A 1 94 ? -11.970 -3.650 14.084 1.00 79.12 94 TRP A N 1
ATOM 751 C CA . TRP A 1 94 ? -13.102 -2.859 14.566 1.00 79.12 94 TRP A CA 1
ATOM 752 C C . TRP A 1 94 ? -14.248 -3.693 15.136 1.00 79.12 94 TRP A C 1
ATOM 754 O O . TRP A 1 94 ? -15.161 -3.139 15.749 1.00 79.12 94 TRP A O 1
ATOM 764 N N . SER A 1 95 ? -14.180 -5.021 15.000 1.00 78.81 95 SER A N 1
ATOM 765 C CA . SER A 1 95 ? -15.119 -5.925 15.654 1.00 78.81 95 SER A CA 1
ATOM 766 C C . SER A 1 95 ? -15.102 -5.718 17.177 1.00 78.81 95 SER A C 1
ATOM 768 O O . SER A 1 95 ? -14.026 -5.709 17.786 1.00 78.81 95 SER A O 1
ATOM 770 N N . PRO A 1 96 ? -16.276 -5.575 17.820 1.00 71.31 96 PRO A N 1
ATOM 771 C CA . PRO A 1 96 ? -16.371 -5.523 19.277 1.00 71.31 96 PRO A CA 1
ATOM 772 C C . PRO A 1 96 ? -15.994 -6.863 19.928 1.00 71.31 96 PRO A C 1
ATOM 774 O O . PRO A 1 96 ? -15.618 -6.900 21.100 1.00 71.31 96 PRO A O 1
ATOM 777 N N . GLU A 1 97 ? -16.078 -7.964 19.178 1.00 74.69 97 GLU A N 1
ATOM 778 C CA . GLU A 1 97 ? -15.621 -9.277 19.615 1.00 74.69 97 GLU A CA 1
ATOM 779 C C . GLU A 1 97 ? -14.120 -9.445 19.346 1.00 74.69 97 GLU A C 1
ATOM 781 O O . GLU A 1 97 ? -13.574 -8.916 18.377 1.00 74.69 97 GLU A O 1
ATOM 786 N N . ASN A 1 98 ? -13.422 -10.207 20.197 1.00 69.12 98 ASN A N 1
ATOM 787 C CA . ASN A 1 98 ? -12.007 -10.496 19.974 1.00 69.12 98 ASN A CA 1
ATOM 788 C C . ASN A 1 98 ? -11.839 -11.493 18.815 1.00 69.12 98 ASN A C 1
ATOM 790 O O . ASN A 1 98 ? -11.722 -12.697 19.029 1.00 69.12 98 ASN A O 1
ATOM 794 N N . CYS A 1 99 ? -11.824 -10.969 17.592 1.00 75.88 99 CYS A N 1
ATOM 795 C CA . CYS A 1 99 ? -11.713 -11.728 16.345 1.00 75.88 99 CYS A CA 1
ATOM 796 C C . CYS A 1 99 ? -10.26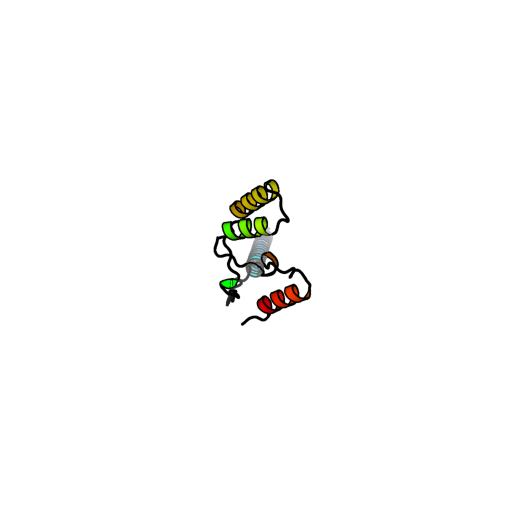5 -11.855 15.841 1.00 75.88 99 CYS A C 1
ATOM 798 O O . CYS A 1 99 ? -10.042 -12.246 14.701 1.00 75.88 99 CYS A O 1
ATOM 800 N N . SER A 1 100 ? -9.264 -11.516 16.660 1.00 79.56 100 SER A N 1
ATOM 801 C CA . SER A 1 100 ? -7.849 -11.654 16.292 1.00 79.56 100 SER A CA 1
ATOM 802 C C . SER A 1 100 ? -7.350 -13.075 16.572 1.00 79.56 100 SER A C 1
ATOM 804 O O . SER A 1 100 ? -6.488 -13.303 17.423 1.00 79.56 100 SER A O 1
ATOM 806 N N . THR A 1 101 ? -7.944 -14.065 15.900 1.00 88.50 101 THR A N 1
ATOM 807 C CA . THR A 1 101 ? -7.484 -15.458 15.958 1.00 88.50 101 THR A CA 1
ATOM 808 C C . THR A 1 101 ? -7.028 -15.944 14.586 1.00 88.50 101 THR A C 1
ATOM 810 O O . THR A 1 101 ? -7.343 -15.359 13.548 1.00 88.50 101 THR A O 1
ATOM 813 N N . MET A 1 102 ? -6.278 -17.051 14.566 1.00 90.69 102 MET A N 1
ATOM 814 C CA . MET A 1 102 ? -5.845 -17.669 13.310 1.00 90.69 102 MET A CA 1
ATOM 815 C C . MET A 1 102 ? -7.021 -18.052 12.408 1.00 90.69 102 MET A C 1
ATOM 817 O O . MET A 1 102 ? -6.871 -18.043 11.191 1.00 90.69 102 MET A O 1
ATOM 821 N N . LYS A 1 103 ? -8.182 -18.388 12.980 1.00 91.19 103 LYS A N 1
ATOM 822 C CA . LYS A 1 103 ? -9.354 -18.804 12.211 1.00 91.19 103 LYS A CA 1
ATOM 823 C C . LYS A 1 103 ? -9.878 -17.661 11.339 1.00 91.19 103 LYS A C 1
ATOM 825 O O . LYS A 1 103 ? -10.071 -17.860 10.142 1.00 91.19 103 LYS A O 1
ATOM 830 N N . GLU A 1 104 ? -10.078 -16.479 11.915 1.00 89.62 104 GLU A N 1
ATOM 831 C CA . GLU A 1 104 ? -10.581 -15.307 11.192 1.00 89.62 104 GLU A CA 1
ATOM 832 C C . GLU A 1 104 ? -9.538 -14.775 10.205 1.00 89.62 104 GLU A C 1
ATOM 834 O O . GLU A 1 104 ? -9.886 -14.484 9.065 1.00 89.62 104 GLU A O 1
ATOM 839 N N . GLY A 1 105 ? -8.252 -14.765 10.579 1.00 90.25 105 GLY A N 1
ATOM 840 C CA . GLY A 1 105 ? -7.175 -14.390 9.654 1.00 90.25 105 GLY A CA 1
ATOM 841 C C . GLY A 1 105 ? -7.078 -15.322 8.437 1.00 90.25 105 GLY A C 1
ATOM 842 O O . GLY A 1 105 ? -6.880 -14.865 7.313 1.00 90.25 105 GLY A O 1
ATOM 843 N N . HIS A 1 106 ? -7.282 -16.632 8.626 1.00 91.94 106 HIS A N 1
ATOM 844 C CA . HIS A 1 106 ? -7.367 -17.578 7.510 1.00 91.94 106 HIS A CA 1
ATOM 845 C C . HIS A 1 106 ? -8.592 -17.331 6.625 1.00 91.94 106 HIS A C 1
ATOM 847 O O . HIS A 1 106 ? -8.486 -17.462 5.404 1.00 91.94 106 HIS A O 1
ATOM 853 N N . ALA A 1 107 ? -9.741 -16.997 7.217 1.00 90.31 107 ALA A N 1
ATOM 854 C CA . ALA A 1 107 ? -10.952 -16.682 6.466 1.00 90.31 107 ALA A CA 1
ATOM 855 C C . ALA A 1 107 ? -10.765 -15.415 5.615 1.00 90.31 107 ALA A C 1
ATOM 857 O O . ALA A 1 107 ? -11.057 -15.445 4.424 1.00 90.31 107 ALA A O 1
ATOM 858 N N . GLU A 1 108 ? -10.196 -14.349 6.185 1.00 90.44 108 GLU A N 1
ATOM 859 C CA . GLU A 1 108 ? -9.870 -13.108 5.471 1.00 90.44 108 GLU A CA 1
ATOM 860 C C . GLU A 1 108 ? -8.919 -13.361 4.295 1.00 90.44 108 GLU A C 1
ATOM 862 O O . GLU A 1 108 ? -9.227 -13.011 3.155 1.00 90.44 108 GLU A O 1
ATOM 867 N N . ALA A 1 109 ? -7.792 -14.035 4.550 1.00 91.44 109 ALA A N 1
ATOM 868 C CA . ALA A 1 109 ? -6.822 -14.354 3.508 1.00 91.44 109 ALA A CA 1
ATOM 869 C C . ALA A 1 109 ? -7.447 -15.209 2.396 1.00 91.44 109 ALA A C 1
ATOM 871 O O . ALA A 1 109 ? -7.192 -14.977 1.215 1.00 91.44 109 ALA A O 1
ATOM 872 N N . SER A 1 110 ? -8.299 -16.172 2.760 1.00 91.50 110 SER A N 1
ATOM 873 C CA . SER A 1 110 ? -8.995 -17.016 1.784 1.00 91.50 110 SER A CA 1
ATOM 874 C C . SER A 1 110 ? -9.960 -16.207 0.919 1.00 91.50 110 SER A C 1
ATOM 876 O O . SER A 1 110 ? -10.003 -16.431 -0.286 1.00 91.50 110 SER A O 1
ATOM 878 N N . THR A 1 111 ? -10.683 -15.241 1.492 1.00 89.56 111 THR A N 1
ATOM 879 C CA . THR A 1 111 ? -11.577 -14.344 0.742 1.00 89.56 111 THR A CA 1
ATOM 880 C C . THR A 1 111 ? -10.810 -13.454 -0.234 1.00 89.56 111 THR A C 1
ATOM 882 O O . THR A 1 111 ? -11.275 -13.242 -1.344 1.00 89.56 111 THR A O 1
ATOM 885 N N . ILE A 1 112 ? -9.626 -12.956 0.132 1.00 86.81 112 ILE A N 1
ATOM 886 C CA . ILE A 1 112 ? -8.830 -12.095 -0.761 1.00 86.81 112 ILE A CA 1
ATOM 887 C C . ILE A 1 112 ? -8.164 -12.912 -1.881 1.00 86.81 112 ILE A C 1
ATOM 889 O O . ILE A 1 112 ? -8.078 -12.449 -3.015 1.00 86.81 112 ILE A O 1
ATOM 893 N N . ILE A 1 113 ? -7.678 -14.121 -1.576 1.00 89.06 113 ILE A N 1
ATOM 894 C CA . ILE A 1 113 ? -6.928 -14.961 -2.529 1.00 89.06 113 ILE A CA 1
ATOM 895 C C . ILE A 1 113 ? -7.860 -15.743 -3.461 1.00 89.06 113 ILE A C 1
ATOM 897 O O . ILE A 1 113 ? -7.558 -15.897 -4.644 1.00 89.06 113 ILE A O 1
ATOM 901 N N . PHE A 1 114 ? -8.959 -16.272 -2.924 1.00 88.19 114 PHE A N 1
ATOM 902 C CA . PHE A 1 114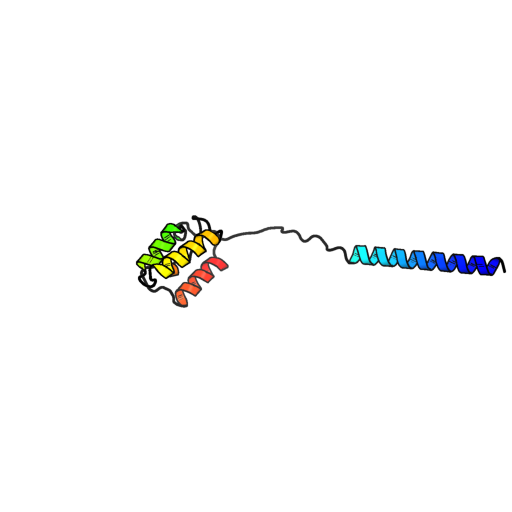 ? -9.898 -17.146 -3.636 1.00 88.19 114 PHE A CA 1
ATOM 903 C C . PHE A 1 114 ? -11.276 -16.506 -3.834 1.00 88.19 114 PHE A C 1
ATOM 905 O O . PHE A 1 114 ? -12.215 -17.198 -4.231 1.00 88.19 114 PHE A O 1
ATOM 912 N N . GLY A 1 115 ? -11.410 -15.214 -3.526 1.00 76.06 115 GLY A N 1
ATOM 913 C CA . GLY A 1 115 ? -12.625 -14.448 -3.773 1.00 76.06 115 GLY A CA 1
ATOM 914 C C . GLY A 1 115 ? -12.979 -14.374 -5.262 1.00 76.06 115 GLY A C 1
ATOM 915 O O . GLY A 1 115 ? -12.105 -14.581 -6.109 1.00 76.06 115 GLY A O 1
ATOM 916 N N . PRO A 1 116 ? -14.264 -14.134 -5.572 1.00 62.28 116 PRO A N 1
ATOM 917 C CA . PRO A 1 116 ? -14.765 -14.040 -6.941 1.00 62.28 116 PRO A CA 1
ATOM 918 C C . PRO A 1 116 ? -14.160 -12.879 -7.742 1.00 62.28 116 PRO A C 1
ATOM 920 O O . PRO A 1 116 ? -13.802 -11.841 -7.136 1.00 62.28 116 PRO A O 1
#

Radius of gyration: 32.27 Å; chains: 1; bounding box: 77×31×76 Å

pLDDT: mean 88.96, std 7.6, range [60.97, 97.19]

Foldseek 3Di:
DVVVVVVVVVVVVVVVVVVVVVVVVCVVVVPDDDDDDPDDDADDDDQVQQAALVRLLVLVVVVVPDDPVVSVVSSVCVVVVPDHRRDGDQPCSRPPDNQPDPVSVVVVVCCRPVND

InterPro domains:
  IPR012392 Very-long-chain 3-ketoacyl-CoA synthase [PTHR31561] (20-115)
  IPR013601 FAE1/Type III polyketide synthase-like protein [PF08392] (27-115)
  IPR016039 Thiolase-like [SSF53901] (22-111)

Organism: NCBI:txid261450

Secondary structure (DSSP, 8-state):
-HHHHHHHHHHHHHHHHHHHHHHHHHHHHHSPPPP-----------GGGEE-HHHHHHHHHHTT-S-HHHHHHHHHHHHHTT--TTEE--GGGT-SS---SHHHHHHHHHHHHH--

Sequence (116 aa):
MVGEQALLSTEIVNRGIESSVFILLVYFMSRLRPIYLINFVCYRPDDELKVSKEDFIELARKSGKFDEASLEFQNRILEASGIGDETYIPQAIWSPENCSTMKEGHAEASTIIFGP